Protein AF-A0A1B8J6D1-F1 (afdb_monomer_lite)

Structure (mmCIF, N/CA/C/O backbone):
data_AF-A0A1B8J6D1-F1
#
_entry.id   AF-A0A1B8J6D1-F1
#
loop_
_atom_site.group_PD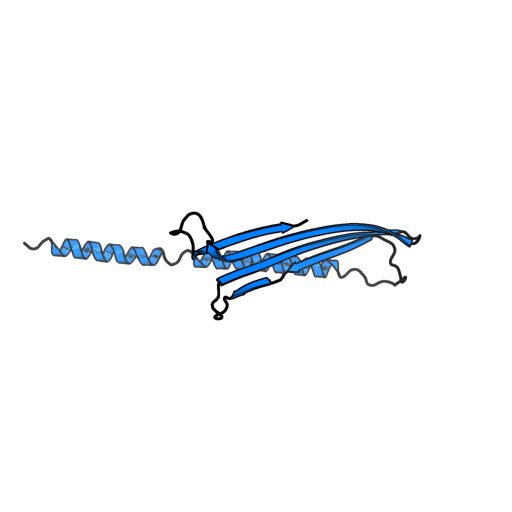B
_atom_site.id
_atom_site.type_symbol
_atom_site.label_atom_id
_atom_site.label_alt_id
_atom_site.label_comp_id
_atom_site.label_asym_id
_atom_site.label_entity_id
_atom_site.label_seq_id
_atom_site.pdbx_PDB_ins_code
_atom_site.Cartn_x
_atom_site.Cartn_y
_atom_site.Cartn_z
_atom_site.occupancy
_atom_site.B_iso_or_equiv
_atom_site.auth_seq_id
_atom_site.auth_comp_id
_atom_site.auth_asym_id
_atom_site.auth_atom_id
_atom_site.pdbx_PDB_model_num
ATOM 1 N N . MET A 1 1 ? 15.819 16.087 70.441 1.00 57.16 1 MET A N 1
ATOM 2 C CA . MET A 1 1 ? 15.010 15.843 69.220 1.00 57.16 1 MET A CA 1
ATOM 3 C C . MET A 1 1 ? 15.380 16.804 68.067 1.00 57.16 1 MET A C 1
ATOM 5 O O . MET A 1 1 ? 14.516 17.524 67.594 1.00 57.16 1 MET A O 1
ATOM 9 N N . LYS A 1 2 ? 16.642 16.854 67.591 1.00 56.12 2 LYS A N 1
ATOM 10 C CA . LYS A 1 2 ? 17.071 17.819 66.538 1.00 56.12 2 LYS A CA 1
ATOM 11 C C . LYS A 1 2 ? 17.714 17.213 65.271 1.00 56.12 2 LYS A C 1
ATOM 13 O O . LYS A 1 2 ? 17.967 17.945 64.328 1.00 56.12 2 LYS A O 1
ATOM 18 N N . ASN A 1 3 ? 17.896 15.891 65.179 1.00 56.00 3 ASN A N 1
ATOM 19 C CA . ASN A 1 3 ? 18.654 15.272 64.070 1.00 56.00 3 ASN A CA 1
ATOM 20 C C . ASN A 1 3 ? 17.825 14.662 62.925 1.00 56.00 3 ASN A C 1
ATOM 22 O O . ASN A 1 3 ? 18.397 14.217 61.934 1.00 56.00 3 ASN A O 1
ATOM 26 N N . LYS A 1 4 ? 16.489 14.634 63.010 1.00 56.50 4 LYS A N 1
ATOM 27 C CA . LYS A 1 4 ? 15.662 13.970 61.981 1.00 56.50 4 LYS A CA 1
ATOM 28 C C . LYS A 1 4 ? 15.407 14.846 60.744 1.00 56.50 4 LYS A C 1
ATOM 30 O O . LYS A 1 4 ? 15.165 14.322 59.665 1.00 56.50 4 LYS A O 1
ATOM 35 N N . TRP A 1 5 ? 15.504 16.170 60.885 1.00 55.47 5 TRP A N 1
ATOM 36 C CA . TRP A 1 5 ? 15.146 17.114 59.821 1.00 55.47 5 TRP A CA 1
ATOM 37 C C . TRP A 1 5 ? 16.254 17.281 58.768 1.00 55.47 5 TRP A C 1
ATOM 39 O O . TRP A 1 5 ? 15.982 17.252 57.571 1.00 55.47 5 TRP A O 1
ATOM 49 N N . ILE A 1 6 ? 17.520 17.328 59.198 1.00 60.75 6 ILE A N 1
ATOM 50 C CA . ILE A 1 6 ? 18.678 17.504 58.301 1.00 60.75 6 ILE A CA 1
ATOM 51 C C . ILE A 1 6 ? 18.844 16.302 57.354 1.00 60.75 6 ILE A C 1
ATOM 53 O O . ILE A 1 6 ? 19.169 16.474 56.180 1.00 60.75 6 ILE A O 1
ATOM 57 N N . LYS A 1 7 ? 18.531 15.086 57.822 1.00 58.38 7 LYS A N 1
ATOM 58 C CA . LYS A 1 7 ? 18.634 13.860 57.015 1.00 58.38 7 LYS A CA 1
ATOM 59 C C . LYS A 1 7 ? 17.611 13.816 55.868 1.00 58.38 7 LYS A C 1
ATOM 61 O O . LYS A 1 7 ? 17.929 13.334 54.786 1.00 58.38 7 LYS A O 1
ATOM 66 N N . ASN A 1 8 ? 16.419 14.382 56.072 1.00 58.88 8 ASN A N 1
ATOM 67 C CA . ASN A 1 8 ? 15.392 14.459 55.027 1.00 58.88 8 ASN A CA 1
ATOM 68 C C . ASN A 1 8 ? 15.684 15.544 53.978 1.00 58.88 8 ASN A C 1
ATOM 70 O O . ASN A 1 8 ? 15.279 15.391 52.827 1.00 58.88 8 ASN A O 1
ATOM 74 N N . MET A 1 9 ? 16.406 16.609 54.341 1.00 55.12 9 MET A N 1
ATOM 75 C CA . MET A 1 9 ? 16.785 17.668 53.396 1.00 55.12 9 MET A CA 1
ATOM 76 C C . MET A 1 9 ? 17.871 17.204 52.413 1.00 55.12 9 MET A C 1
ATOM 78 O O . MET A 1 9 ? 17.787 17.491 51.221 1.00 55.12 9 MET A O 1
ATOM 82 N N . TRP A 1 10 ? 18.841 16.414 52.887 1.00 55.91 10 TRP A N 1
ATOM 83 C CA . TRP A 1 10 ? 19.899 15.856 52.035 1.00 55.91 10 TRP A CA 1
ATOM 84 C C . TRP A 1 10 ? 19.378 14.841 51.007 1.00 55.91 10 TRP A C 1
ATOM 86 O O . TRP A 1 10 ? 19.844 14.830 49.871 1.00 55.91 10 TRP A O 1
ATOM 96 N N . MET A 1 11 ? 18.365 14.043 51.354 1.00 55.91 11 MET A N 1
ATOM 97 C CA . MET A 1 11 ? 17.788 13.053 50.432 1.00 55.91 11 MET A CA 1
ATOM 98 C C . MET A 1 11 ? 16.990 13.698 49.284 1.00 55.91 11 MET A C 1
ATOM 100 O O . MET A 1 11 ? 17.029 13.199 48.161 1.00 55.91 11 MET A O 1
ATOM 104 N N . ARG A 1 12 ? 16.315 14.834 49.524 1.00 56.03 12 ARG A N 1
ATOM 105 C CA . ARG A 1 12 ? 15.541 15.530 48.476 1.00 56.03 12 ARG A CA 1
ATOM 106 C C . ARG A 1 12 ? 16.427 16.205 47.430 1.00 56.03 12 ARG A C 1
ATOM 108 O O . ARG A 1 12 ? 16.118 16.127 46.246 1.00 56.03 12 ARG A O 1
ATOM 115 N N . ASN A 1 13 ? 17.551 16.797 47.834 1.00 54.25 13 ASN A N 1
ATOM 116 C CA . ASN A 1 13 ? 18.457 17.452 46.882 1.00 54.25 13 ASN A CA 1
ATOM 117 C C . ASN A 1 13 ? 19.244 16.458 46.012 1.00 54.25 13 ASN A C 1
ATOM 119 O O . ASN A 1 13 ? 19.651 16.807 44.907 1.00 54.25 13 ASN A O 1
ATOM 123 N N . MET A 1 14 ? 19.411 15.209 46.458 1.00 50.16 14 MET A N 1
ATOM 124 C CA . MET A 1 14 ? 20.107 14.179 45.679 1.00 50.16 14 MET A CA 1
ATOM 125 C C . MET A 1 14 ? 19.233 13.581 44.559 1.00 50.16 14 MET A C 1
ATOM 127 O O . MET A 1 14 ? 19.752 13.183 43.519 1.00 50.16 14 MET A O 1
ATOM 131 N N . GLN A 1 15 ? 17.903 13.567 44.719 1.00 52.44 15 GLN A N 1
ATOM 132 C CA . GLN A 1 15 ? 16.990 13.062 43.682 1.00 52.44 15 GLN A CA 1
ATOM 133 C C . GLN A 1 15 ? 16.779 14.052 42.526 1.00 52.44 15 GLN A C 1
ATOM 135 O O . GLN A 1 15 ? 16.625 13.619 41.385 1.00 52.44 15 GLN A O 1
ATOM 140 N N . ILE A 1 16 ? 16.845 15.362 42.783 1.00 52.62 16 ILE A N 1
ATOM 141 C CA . ILE A 1 16 ? 16.594 16.388 41.755 1.00 52.62 16 ILE A CA 1
ATOM 142 C C . ILE A 1 16 ? 17.705 16.399 40.688 1.00 52.62 16 ILE A C 1
ATOM 144 O O . ILE A 1 16 ? 17.411 16.485 39.502 1.00 52.62 16 ILE A O 1
ATOM 148 N N . GLY A 1 17 ? 18.971 16.178 41.063 1.00 51.09 17 GLY A N 1
ATOM 149 C CA . GLY A 1 17 ? 20.090 16.162 40.107 1.00 51.09 17 GLY A CA 1
ATOM 150 C C . GLY A 1 17 ? 20.150 14.947 39.166 1.00 51.09 17 GLY A C 1
ATOM 151 O O . GLY A 1 17 ? 20.966 14.928 38.242 1.00 51.09 17 GLY A O 1
ATOM 152 N N . THR A 1 18 ? 19.320 13.921 39.387 1.00 51.22 18 THR A N 1
ATOM 153 C CA . THR A 1 18 ? 19.362 12.674 38.596 1.00 51.22 18 THR A CA 1
ATOM 154 C C . THR A 1 18 ? 18.314 12.652 37.478 1.00 51.22 18 THR A C 1
ATOM 156 O O . THR A 1 18 ? 18.510 11.971 36.471 1.00 51.22 18 THR A O 1
ATOM 159 N N . ILE A 1 19 ? 17.232 13.428 37.607 1.00 51.84 19 ILE A N 1
ATOM 160 C CA . ILE A 1 19 ? 16.136 13.460 36.624 1.00 51.84 19 ILE A CA 1
ATOM 161 C C . ILE A 1 19 ? 16.543 14.246 35.364 1.00 51.84 19 ILE A C 1
ATOM 163 O O . ILE A 1 19 ? 16.246 13.809 34.252 1.00 51.84 19 ILE A O 1
ATOM 167 N N . ASP A 1 20 ? 17.344 15.306 35.503 1.00 49.69 20 ASP A N 1
ATOM 168 C CA . ASP A 1 20 ? 17.790 16.119 34.357 1.00 49.69 20 ASP A CA 1
ATOM 169 C C . ASP A 1 20 ? 18.706 15.360 33.380 1.00 49.69 20 ASP A C 1
ATOM 171 O O . ASP A 1 20 ? 18.767 15.681 32.192 1.00 49.69 20 ASP A O 1
ATOM 175 N N . LYS A 1 21 ? 19.383 14.295 33.829 1.00 50.25 21 LYS A N 1
ATOM 176 C CA . LYS A 1 21 ? 20.290 13.509 32.971 1.00 50.25 21 LYS A CA 1
ATOM 177 C C . LYS A 1 21 ? 19.598 12.414 32.155 1.00 50.25 21 LYS A C 1
ATOM 179 O O . LYS A 1 21 ? 20.232 11.843 31.266 1.00 50.25 21 LYS A O 1
ATOM 184 N N . LEU A 1 22 ? 18.322 12.119 32.417 1.00 50.12 22 LEU A N 1
ATOM 185 C CA . LEU A 1 22 ? 17.572 11.078 31.698 1.00 50.12 22 LEU A CA 1
ATOM 186 C C . LEU A 1 22 ? 16.744 11.623 30.522 1.00 50.12 22 LEU A C 1
ATOM 188 O O . LEU A 1 22 ? 16.410 10.860 29.618 1.00 50.12 22 LEU A O 1
ATOM 192 N N . ALA A 1 23 ? 16.486 12.933 30.464 1.00 52.19 23 ALA A N 1
ATOM 193 C CA . ALA A 1 23 ? 15.660 13.542 29.415 1.00 52.19 23 ALA A CA 1
ATOM 194 C C . ALA A 1 23 ? 16.419 13.912 28.118 1.00 52.19 23 ALA A C 1
ATOM 196 O O . ALA A 1 23 ? 15.795 14.137 27.084 1.00 52.19 23 ALA A O 1
ATOM 197 N N . GLN A 1 24 ? 17.758 13.951 28.123 1.00 49.47 24 GLN A N 1
ATOM 198 C CA . GLN A 1 24 ? 18.551 14.463 26.987 1.00 49.47 24 GLN A CA 1
ATOM 199 C C . GLN A 1 24 ? 19.039 13.414 25.968 1.00 49.47 24 GLN A C 1
ATOM 201 O O . GLN A 1 24 ? 19.607 13.784 24.941 1.00 49.47 24 GLN A O 1
ATOM 206 N N . LYS A 1 25 ? 18.838 12.109 26.198 1.00 49.84 25 LYS A N 1
ATOM 207 C CA . LYS A 1 25 ? 19.379 11.050 25.316 1.00 49.84 25 LYS A CA 1
ATOM 208 C C . LYS A 1 25 ? 18.524 10.587 24.114 1.00 49.84 25 LYS A C 1
ATOM 210 O O . LYS A 1 25 ? 19.143 10.102 23.165 1.00 49.84 25 LYS A O 1
ATOM 215 N N . PRO A 1 26 ? 17.180 10.700 24.058 1.00 53.00 26 PRO A N 1
ATOM 216 C CA . PRO A 1 26 ? 16.427 10.105 22.944 1.00 53.00 26 PRO A CA 1
ATOM 217 C C . PRO A 1 26 ? 16.410 10.958 21.659 1.00 53.00 26 PRO A C 1
ATOM 219 O O . PRO A 1 26 ? 16.233 10.416 20.569 1.00 53.00 26 PRO A O 1
ATOM 222 N N . THR A 1 27 ? 16.650 12.271 21.737 1.00 54.59 27 THR A N 1
ATOM 223 C CA . THR A 1 27 ? 16.487 13.190 20.591 1.00 54.59 27 THR A CA 1
ATOM 224 C C . THR A 1 27 ? 17.624 13.122 19.567 1.00 54.59 27 THR A C 1
ATOM 226 O O . THR A 1 27 ? 17.386 13.273 18.368 1.00 54.59 27 THR A O 1
ATOM 229 N N . GLN A 1 28 ? 18.856 12.817 19.988 1.00 56.50 28 GLN A N 1
ATOM 230 C CA . GLN A 1 28 ? 19.996 12.729 19.062 1.00 56.50 28 GLN A CA 1
ATOM 231 C C . GLN A 1 28 ? 19.962 11.486 18.163 1.00 56.50 28 GLN A C 1
ATOM 233 O O . GLN A 1 28 ? 20.483 11.517 17.047 1.00 56.50 28 GLN A O 1
ATOM 238 N N . ASN A 1 29 ? 19.348 10.391 18.619 1.00 60.12 29 ASN A N 1
ATOM 239 C CA . ASN A 1 29 ? 19.253 9.161 17.831 1.00 60.12 29 ASN A CA 1
ATOM 240 C C . ASN A 1 29 ? 18.189 9.268 16.732 1.00 60.12 29 ASN A C 1
ATOM 242 O O . ASN A 1 29 ? 18.386 8.735 15.639 1.00 60.12 29 ASN A O 1
ATOM 246 N N . LEU A 1 30 ? 17.112 10.019 16.977 1.00 64.94 30 LEU A N 1
ATOM 247 C CA . LEU A 1 30 ? 16.069 10.264 15.983 1.00 64.94 30 LEU A CA 1
ATOM 248 C C . LEU A 1 30 ? 16.599 11.112 14.817 1.00 64.94 30 LEU A C 1
ATOM 250 O O . LEU A 1 30 ? 16.472 10.714 13.663 1.00 64.94 30 LEU A O 1
ATOM 254 N N . ALA A 1 31 ? 17.303 12.210 15.112 1.00 67.38 31 ALA A N 1
ATOM 255 C CA . ALA A 1 31 ? 17.898 13.072 14.086 1.00 67.38 31 ALA A CA 1
ATOM 256 C C . ALA A 1 31 ? 18.919 12.326 13.205 1.00 67.38 31 ALA A C 1
ATOM 258 O O . ALA A 1 31 ? 18.910 12.462 11.981 1.00 67.38 31 ALA A O 1
ATOM 259 N N . LYS A 1 32 ? 19.759 11.472 13.809 1.00 69.94 32 LYS A N 1
ATOM 260 C CA . LYS A 1 32 ? 20.713 10.622 13.072 1.00 69.94 32 LYS A CA 1
ATOM 261 C C . LYS A 1 32 ? 20.015 9.580 12.195 1.00 69.94 32 LYS A C 1
ATOM 263 O O . LYS A 1 32 ? 20.528 9.247 11.131 1.00 69.94 32 LYS A O 1
ATOM 268 N N . THR A 1 33 ? 18.865 9.068 12.628 1.00 73.06 33 THR A N 1
ATOM 269 C CA . THR A 1 33 ? 18.078 8.092 11.860 1.00 73.06 33 THR A CA 1
ATOM 270 C C . THR A 1 33 ? 17.390 8.763 10.672 1.00 73.06 33 THR A C 1
ATOM 272 O O . THR A 1 33 ? 17.512 8.276 9.550 1.00 73.06 33 THR A O 1
ATOM 275 N N . CYS A 1 34 ? 16.782 9.936 10.873 1.00 76.81 34 CYS A N 1
ATOM 276 C CA . CYS A 1 34 ? 16.184 10.719 9.790 1.00 76.81 34 CYS A CA 1
ATOM 277 C C . CYS A 1 34 ? 17.220 11.146 8.740 1.00 76.81 34 CYS A C 1
ATOM 279 O O . CYS A 1 34 ? 16.963 11.022 7.545 1.00 76.81 34 CYS A O 1
ATOM 281 N N . ALA A 1 35 ? 18.417 11.571 9.163 1.00 75.88 35 ALA A N 1
ATOM 282 C CA . ALA A 1 35 ? 19.493 11.937 8.240 1.00 75.88 35 ALA A CA 1
ATOM 283 C C . ALA A 1 35 ? 19.950 10.752 7.366 1.00 75.88 35 ALA A C 1
ATOM 285 O O . ALA A 1 35 ? 20.198 10.925 6.175 1.00 75.88 35 ALA A O 1
ATOM 286 N N . LYS A 1 36 ? 20.016 9.538 7.933 1.00 81.75 36 LYS A N 1
ATOM 287 C CA . LYS A 1 36 ? 20.343 8.317 7.177 1.00 81.75 36 LYS A CA 1
ATOM 288 C C . LYS A 1 36 ? 19.267 7.973 6.149 1.00 81.75 36 LYS A C 1
ATOM 290 O O . LYS A 1 36 ? 19.611 7.651 5.018 1.00 81.75 36 LYS A O 1
ATOM 295 N N . ILE A 1 37 ? 17.991 8.068 6.527 1.00 82.88 37 ILE A N 1
ATOM 296 C CA . ILE A 1 37 ? 16.859 7.812 5.622 1.00 82.88 37 ILE A CA 1
ATOM 297 C C . ILE A 1 37 ? 16.857 8.825 4.470 1.00 82.88 37 ILE A C 1
ATOM 299 O O . ILE A 1 37 ? 16.726 8.436 3.312 1.00 82.88 37 ILE A O 1
ATOM 303 N N . PHE A 1 38 ? 17.083 10.108 4.769 1.00 84.25 38 PHE A N 1
ATOM 304 C CA . PHE A 1 38 ? 17.153 11.162 3.757 1.00 84.25 38 PHE A CA 1
ATOM 305 C C . PHE A 1 38 ? 18.307 10.948 2.767 1.00 84.25 38 PHE A C 1
ATOM 307 O O . PHE A 1 38 ? 18.109 11.068 1.559 1.00 84.25 38 PHE A O 1
ATOM 314 N N . LEU A 1 39 ? 19.494 10.568 3.256 1.00 82.12 39 LEU A N 1
ATOM 315 C CA . LEU A 1 39 ? 20.644 10.273 2.396 1.00 82.12 39 LEU A CA 1
ATOM 316 C C . LEU A 1 39 ? 20.363 9.086 1.458 1.00 82.12 39 LEU A C 1
ATOM 318 O O . LEU A 1 39 ? 20.764 9.114 0.299 1.00 82.12 39 LEU A O 1
ATOM 322 N N . LEU A 1 40 ? 19.646 8.070 1.946 1.00 83.19 40 LEU A N 1
ATOM 323 C CA . LEU A 1 40 ? 19.299 6.864 1.188 1.00 83.19 40 LEU A CA 1
ATOM 324 C C . LEU A 1 40 ? 18.244 7.146 0.101 1.00 83.19 40 LEU A C 1
ATOM 326 O O . LEU A 1 40 ? 18.339 6.633 -1.010 1.00 83.19 40 LEU A O 1
ATOM 330 N N . LEU A 1 41 ? 17.278 8.023 0.388 1.00 81.62 41 LEU A N 1
ATOM 331 C CA . LEU A 1 41 ? 16.322 8.527 -0.606 1.00 81.62 41 LEU A CA 1
ATOM 332 C C . LEU A 1 41 ? 17.009 9.385 -1.679 1.00 81.62 41 LEU A C 1
ATOM 334 O O . LEU A 1 41 ? 16.736 9.221 -2.867 1.00 81.62 41 LEU A O 1
ATOM 338 N N . ALA A 1 42 ? 17.934 10.262 -1.283 1.00 77.94 42 ALA A N 1
ATOM 339 C CA . ALA A 1 42 ? 18.661 11.119 -2.217 1.00 77.94 42 ALA A CA 1
ATOM 340 C C . ALA A 1 42 ? 19.549 10.314 -3.183 1.00 77.94 42 ALA A C 1
ATOM 342 O O . ALA A 1 42 ? 19.578 10.610 -4.380 1.00 77.94 42 ALA A O 1
ATOM 343 N N . THR A 1 43 ? 20.233 9.271 -2.699 1.00 76.88 43 THR A N 1
ATOM 344 C CA . THR A 1 43 ? 21.031 8.384 -3.562 1.00 76.88 43 THR A CA 1
ATOM 345 C C . THR A 1 43 ? 20.158 7.560 -4.503 1.00 76.88 43 THR A C 1
ATOM 347 O O . THR A 1 43 ? 20.534 7.378 -5.660 1.00 76.88 43 THR A O 1
ATOM 350 N N . PHE A 1 44 ? 18.974 7.124 -4.062 1.00 79.56 44 PHE A N 1
ATOM 351 C CA . PHE A 1 44 ? 18.023 6.425 -4.928 1.00 79.56 44 PHE A CA 1
ATOM 352 C C . PHE A 1 44 ? 17.514 7.324 -6.067 1.00 79.56 44 PHE A C 1
ATOM 354 O O . PHE A 1 44 ? 17.521 6.912 -7.228 1.00 79.56 44 PHE A O 1
ATOM 361 N N . CYS A 1 45 ? 17.166 8.581 -5.769 1.00 75.19 45 CYS A N 1
ATOM 362 C CA . CYS A 1 45 ? 16.760 9.556 -6.786 1.00 75.19 45 CYS A CA 1
ATOM 363 C C . CYS A 1 45 ? 17.890 9.872 -7.780 1.00 75.19 45 CYS A C 1
ATOM 365 O O . CYS A 1 45 ? 17.649 9.913 -8.987 1.00 75.19 45 CYS A O 1
ATOM 367 N N . ALA A 1 46 ? 19.126 10.050 -7.298 1.00 73.25 46 ALA A N 1
ATOM 368 C CA . ALA A 1 46 ? 20.285 10.320 -8.153 1.00 73.25 46 ALA A CA 1
ATOM 369 C C . ALA A 1 46 ? 20.651 9.127 -9.058 1.00 73.25 46 ALA A C 1
ATOM 371 O O . ALA A 1 46 ? 21.062 9.311 -10.203 1.00 73.25 46 ALA A O 1
ATOM 372 N N . LEU A 1 47 ? 20.470 7.894 -8.575 1.00 71.19 47 LEU A N 1
ATOM 373 C CA . LEU A 1 47 ? 20.675 6.696 -9.389 1.00 71.19 47 LEU A CA 1
ATOM 374 C C . LEU A 1 47 ? 19.596 6.556 -10.47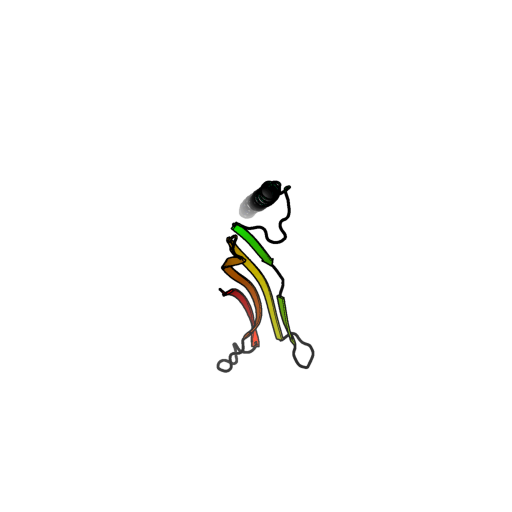4 1.00 71.19 47 LEU A C 1
ATOM 376 O O . LEU A 1 47 ? 19.891 6.116 -11.586 1.00 71.19 47 LEU A O 1
ATOM 380 N N . HIS A 1 48 ? 18.358 6.962 -10.178 1.00 68.50 48 HIS A N 1
ATOM 381 C CA . HIS A 1 48 ? 17.256 6.910 -11.137 1.00 68.50 48 HIS A CA 1
ATOM 382 C C . HIS A 1 48 ? 17.458 7.892 -12.302 1.00 68.50 48 HIS A C 1
ATOM 384 O O . HIS A 1 48 ? 17.265 7.525 -13.461 1.00 68.50 48 HIS A O 1
ATOM 390 N N . THR A 1 49 ? 17.925 9.113 -12.020 1.00 66.62 49 THR A N 1
ATOM 391 C CA . THR A 1 49 ? 18.221 10.104 -13.068 1.00 66.62 49 THR A CA 1
ATOM 392 C C . THR A 1 49 ? 19.426 9.705 -13.919 1.00 66.62 49 THR A C 1
ATOM 394 O O . THR A 1 49 ? 19.381 9.858 -15.140 1.00 66.62 49 THR A O 1
ATOM 397 N N . ALA A 1 50 ? 20.463 9.113 -13.315 1.00 61.69 50 ALA A N 1
ATOM 398 C CA . ALA A 1 50 ? 21.617 8.593 -14.049 1.00 61.69 50 ALA A CA 1
ATOM 399 C C . ALA A 1 50 ? 21.241 7.456 -15.020 1.00 61.69 50 ALA A C 1
ATOM 401 O O . ALA A 1 50 ? 21.788 7.384 -16.119 1.00 61.69 50 ALA A O 1
ATOM 402 N N . LEU A 1 51 ? 20.268 6.606 -14.666 1.00 57.25 51 LEU A N 1
ATOM 403 C CA . LEU A 1 51 ? 19.785 5.533 -15.547 1.00 57.25 51 LEU A CA 1
ATOM 404 C C . LEU A 1 51 ? 18.912 6.024 -16.714 1.00 57.25 51 LEU A C 1
ATOM 406 O O . LEU A 1 51 ? 18.727 5.286 -17.681 1.00 57.25 51 LEU A O 1
ATOM 410 N N . HIS A 1 52 ? 18.344 7.229 -16.637 1.00 57.91 52 HIS A N 1
ATOM 411 C CA . HIS A 1 52 ? 17.479 7.787 -17.687 1.00 57.91 52 HIS A CA 1
ATOM 412 C C . HIS A 1 52 ? 18.214 8.691 -18.683 1.00 57.91 52 HIS A C 1
ATOM 414 O O . HIS A 1 52 ? 17.672 8.991 -19.746 1.00 57.91 52 HIS A O 1
ATOM 420 N N . ALA A 1 53 ? 19.469 9.052 -18.411 1.00 54.81 53 ALA A N 1
ATOM 421 C CA . ALA A 1 53 ? 20.271 9.924 -19.270 1.00 54.81 53 ALA A CA 1
ATOM 422 C C . ALA A 1 53 ? 20.798 9.258 -20.566 1.00 54.81 53 ALA A C 1
ATOM 424 O O . ALA A 1 53 ? 21.576 9.871 -21.290 1.00 54.81 53 ALA A O 1
ATOM 425 N N . GLN A 1 54 ? 20.389 8.024 -20.888 1.00 53.41 54 GLN A N 1
ATOM 426 C CA . GLN A 1 54 ? 20.996 7.224 -21.962 1.00 53.41 54 GLN A CA 1
ATOM 427 C C . GLN A 1 54 ? 20.008 6.768 -23.054 1.00 53.41 54 GLN A C 1
ATOM 429 O O . GLN A 1 54 ? 20.083 5.637 -23.528 1.00 53.41 54 GLN A O 1
ATOM 434 N N . SER A 1 55 ? 19.066 7.623 -23.482 1.00 50.19 55 SER A N 1
ATOM 435 C CA . SER A 1 55 ? 18.225 7.303 -24.654 1.00 50.19 55 SER A CA 1
ATOM 436 C C . SER A 1 55 ? 17.851 8.494 -25.545 1.00 50.19 55 SER A C 1
ATOM 438 O O . SER A 1 55 ? 16.688 8.740 -25.848 1.00 50.19 55 SER A O 1
ATOM 440 N N . THR A 1 56 ? 18.848 9.211 -26.051 1.00 54.81 56 THR A N 1
ATOM 441 C CA . THR A 1 56 ? 18.682 10.029 -27.262 1.00 54.81 56 THR A CA 1
ATOM 442 C C . THR A 1 56 ? 19.260 9.286 -28.457 1.00 54.81 56 THR A C 1
ATOM 444 O O . THR A 1 56 ? 20.414 9.512 -28.796 1.00 54.81 56 THR A O 1
ATOM 447 N N . GLN A 1 57 ? 18.477 8.398 -29.082 1.00 48.62 57 GLN A N 1
ATOM 448 C CA . GLN A 1 57 ? 18.600 8.131 -30.522 1.00 48.62 57 GLN A CA 1
ATOM 449 C C . GLN A 1 57 ? 17.443 7.277 -31.069 1.00 48.62 57 GLN A C 1
ATOM 451 O O . GLN A 1 57 ? 17.195 6.174 -30.595 1.00 48.62 57 GLN A O 1
ATOM 456 N N . GLU A 1 58 ? 16.771 7.873 -32.059 1.00 45.47 58 GLU A N 1
ATOM 457 C CA . GLU A 1 58 ? 15.953 7.335 -33.159 1.00 45.47 58 GLU A CA 1
ATOM 458 C C . GLU A 1 58 ? 14.795 6.357 -32.877 1.00 45.47 58 GLU A C 1
ATOM 460 O O . GLU A 1 58 ? 14.903 5.334 -32.208 1.00 45.47 58 GLU A O 1
ATOM 465 N N . SER A 1 59 ? 13.638 6.704 -33.448 1.00 45.56 59 SER A N 1
ATOM 466 C CA . SER A 1 59 ? 12.360 6.008 -33.307 1.00 45.56 59 SER A CA 1
ATOM 467 C C . SER A 1 59 ? 12.040 5.198 -34.568 1.00 45.56 59 SER A C 1
ATOM 469 O O . SER A 1 59 ? 11.546 5.764 -35.543 1.00 45.56 59 SER A O 1
ATOM 471 N N . PRO A 1 60 ? 12.235 3.870 -34.573 1.00 53.78 60 PRO A N 1
ATOM 472 C CA . PRO A 1 60 ? 11.249 2.981 -35.154 1.00 53.78 60 PRO A CA 1
ATOM 473 C C . PRO A 1 60 ? 10.079 2.895 -34.163 1.00 53.78 60 PRO A C 1
ATOM 475 O O . PRO A 1 60 ? 10.278 2.653 -32.974 1.00 53.78 60 PRO A O 1
ATOM 478 N N . ILE A 1 61 ? 8.854 3.096 -34.656 1.00 59.38 61 ILE A N 1
ATOM 479 C CA . ILE A 1 61 ? 7.590 3.137 -33.885 1.00 59.38 61 ILE A CA 1
ATOM 480 C C . ILE A 1 61 ? 7.405 1.927 -32.943 1.00 59.38 61 ILE A C 1
ATOM 482 O O . ILE A 1 61 ? 6.653 2.002 -31.975 1.00 59.38 61 ILE A O 1
ATOM 486 N N . ILE A 1 62 ? 8.140 0.836 -33.164 1.00 59.31 62 ILE A N 1
ATOM 487 C CA . ILE A 1 62 ? 8.297 -0.260 -32.213 1.00 59.31 62 ILE A CA 1
ATOM 488 C C . ILE A 1 62 ? 9.796 -0.435 -31.948 1.00 59.31 62 ILE A C 1
ATOM 490 O O . ILE A 1 62 ? 10.537 -0.931 -32.798 1.00 59.31 62 ILE A O 1
ATOM 494 N N . LYS A 1 63 ? 10.255 -0.009 -30.766 1.00 64.38 63 LYS A N 1
ATOM 495 C CA . LYS A 1 63 ? 11.619 -0.287 -30.305 1.00 64.38 63 LYS A CA 1
ATOM 496 C C . LYS A 1 63 ? 11.755 -1.799 -30.106 1.00 64.38 63 LYS A C 1
ATOM 498 O O . LYS A 1 63 ? 11.187 -2.356 -29.172 1.00 64.38 63 LYS A O 1
ATOM 503 N N . ASN A 1 64 ? 12.487 -2.458 -31.002 1.00 72.38 64 ASN A N 1
ATOM 504 C CA . ASN A 1 64 ? 12.896 -3.847 -30.812 1.00 72.38 64 ASN A CA 1
ATOM 505 C C . ASN A 1 64 ? 13.877 -3.929 -29.639 1.00 72.38 64 ASN A C 1
ATOM 507 O O . ASN A 1 64 ? 14.743 -3.064 -29.493 1.00 72.38 64 ASN A O 1
ATOM 511 N N . GLY A 1 65 ? 13.777 -4.994 -28.847 1.00 78.69 65 GLY A N 1
ATOM 512 C CA . GLY A 1 65 ? 14.702 -5.262 -27.752 1.00 78.69 65 GLY A CA 1
ATOM 513 C C . GLY A 1 65 ? 14.043 -5.364 -26.383 1.00 78.69 65 GLY A C 1
ATOM 514 O O . GLY A 1 65 ? 12.828 -5.513 -26.247 1.00 78.69 65 GLY A O 1
ATOM 515 N N . PHE A 1 66 ? 14.898 -5.346 -25.364 1.00 84.88 66 PHE A N 1
ATOM 516 C CA . PHE A 1 66 ? 14.506 -5.499 -23.972 1.00 84.88 66 PHE A CA 1
ATOM 517 C C . PHE A 1 66 ? 13.955 -4.189 -23.421 1.00 84.88 66 PHE A C 1
ATOM 519 O O . PHE A 1 66 ? 14.583 -3.137 -23.561 1.00 84.88 66 PHE A O 1
ATOM 526 N N . TYR A 1 67 ? 12.822 -4.265 -22.739 1.00 84.38 67 TYR A N 1
ATOM 527 C CA . TYR A 1 67 ? 12.272 -3.151 -21.996 1.00 84.38 67 TYR A CA 1
ATOM 528 C C . TYR A 1 67 ? 11.944 -3.587 -20.569 1.00 84.38 67 TYR A C 1
ATOM 530 O O . TYR A 1 67 ? 11.622 -4.742 -20.289 1.00 84.38 67 TYR A O 1
ATOM 538 N N . LYS A 1 68 ? 12.076 -2.634 -19.651 1.00 88.44 68 LYS A N 1
ATOM 539 C CA . LYS A 1 68 ? 11.765 -2.809 -18.238 1.00 88.44 68 LYS A CA 1
ATOM 540 C C . LYS A 1 68 ? 10.936 -1.627 -17.766 1.00 88.44 68 LYS A C 1
ATOM 542 O O . LYS A 1 68 ? 11.273 -0.483 -18.069 1.00 88.44 68 LYS A O 1
ATOM 547 N N . ALA A 1 69 ? 9.893 -1.907 -17.006 1.00 84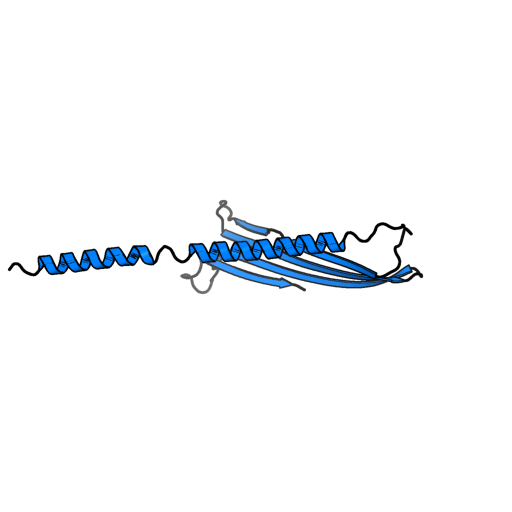.94 69 ALA A N 1
ATOM 548 C CA . ALA A 1 69 ? 9.119 -0.923 -16.275 1.00 84.94 69 ALA A CA 1
ATOM 549 C C . ALA A 1 69 ? 9.070 -1.365 -14.815 1.00 84.94 69 ALA A C 1
ATOM 551 O O . ALA A 1 69 ? 8.801 -2.524 -14.523 1.00 84.94 69 ALA A O 1
ATOM 552 N N . ILE A 1 70 ? 9.372 -0.454 -13.900 1.00 90.62 70 ILE A N 1
ATOM 553 C CA . ILE A 1 70 ? 9.194 -0.664 -12.466 1.00 90.62 70 ILE A CA 1
ATOM 554 C C . ILE A 1 70 ? 8.390 0.526 -11.986 1.00 90.62 70 ILE A C 1
ATOM 556 O O . ILE A 1 70 ? 8.740 1.666 -12.296 1.00 90.62 70 ILE A O 1
ATOM 560 N N . GLY A 1 71 ? 7.330 0.261 -11.244 1.00 86.81 71 GLY A N 1
ATOM 561 C CA . GLY A 1 71 ? 6.553 1.291 -10.597 1.00 86.81 71 GLY A CA 1
ATOM 562 C C . GLY A 1 71 ? 6.276 0.944 -9.151 1.00 86.81 71 GLY A C 1
ATOM 563 O O . GLY A 1 71 ? 6.296 -0.211 -8.729 1.00 86.81 71 GLY A O 1
ATOM 564 N N . VAL A 1 72 ? 6.050 2.000 -8.387 1.00 90.88 72 VAL A N 1
ATOM 565 C CA . VAL A 1 72 ? 5.658 1.930 -6.988 1.00 90.88 72 VAL A CA 1
ATOM 566 C C . VAL A 1 72 ? 4.321 2.639 -6.886 1.00 90.88 72 VAL A C 1
ATOM 568 O O . VAL A 1 72 ? 4.161 3.745 -7.406 1.00 90.88 72 VAL A O 1
ATOM 571 N N . THR A 1 73 ? 3.357 1.994 -6.247 1.00 87.56 73 THR A N 1
ATOM 572 C CA . THR A 1 73 ? 2.058 2.572 -5.924 1.00 87.56 73 THR A CA 1
ATOM 573 C C . THR A 1 73 ? 2.008 2.790 -4.420 1.00 87.56 73 THR A C 1
ATOM 575 O O . THR A 1 73 ? 2.483 1.979 -3.629 1.00 87.56 73 THR A O 1
ATOM 578 N N . THR A 1 74 ? 1.476 3.927 -4.007 1.00 93.00 74 THR A N 1
ATOM 579 C CA . THR A 1 74 ? 1.210 4.217 -2.601 1.00 93.00 74 THR A CA 1
ATOM 580 C C . THR A 1 74 ? -0.077 5.010 -2.521 1.00 93.00 74 THR A C 1
ATOM 582 O O . THR A 1 74 ? -0.420 5.734 -3.461 1.00 93.00 74 THR A O 1
ATOM 585 N N . GLY A 1 75 ? -0.809 4.860 -1.429 1.00 90.75 75 GLY A N 1
ATOM 586 C CA . GLY A 1 75 ? -2.066 5.560 -1.246 1.00 90.75 75 GLY A CA 1
ATOM 587 C C . GLY A 1 75 ? -2.507 5.582 0.203 1.00 90.75 75 GLY A C 1
ATOM 588 O O . GLY A 1 75 ? -1.833 5.068 1.092 1.00 90.75 75 GLY A O 1
ATOM 589 N N . TYR A 1 76 ? -3.673 6.177 0.407 1.00 93.06 76 TYR A N 1
ATOM 590 C CA . TYR A 1 76 ? -4.385 6.167 1.670 1.00 93.06 76 TYR A CA 1
ATOM 591 C C . TYR A 1 76 ? -5.835 5.786 1.393 1.00 93.06 76 TYR A C 1
ATOM 593 O O . TYR A 1 76 ? -6.464 6.317 0.475 1.00 93.06 76 TYR A O 1
ATOM 601 N N . TYR A 1 77 ? -6.338 4.836 2.167 1.00 91.75 77 TYR A N 1
ATOM 602 C CA . TYR A 1 77 ? -7.689 4.320 2.070 1.00 91.75 77 TYR A CA 1
ATOM 603 C C . TYR A 1 77 ? -8.344 4.421 3.442 1.00 91.75 77 TYR A C 1
ATOM 605 O O . TYR A 1 77 ? -7.834 3.871 4.416 1.00 91.75 77 TYR A O 1
ATOM 613 N N . TYR A 1 78 ? -9.466 5.131 3.497 1.00 93.12 78 TYR A N 1
ATOM 614 C CA . TYR A 1 78 ? -10.295 5.267 4.685 1.00 93.12 78 TYR A CA 1
ATOM 615 C C . TYR A 1 78 ? -11.650 4.623 4.415 1.00 93.12 78 TYR A C 1
ATOM 617 O O . TYR A 1 78 ? -12.319 4.959 3.434 1.00 93.12 78 TYR A O 1
ATOM 625 N N . TYR A 1 79 ? -12.059 3.720 5.296 1.00 93.38 79 TYR A N 1
ATOM 626 C CA . TYR A 1 79 ? -13.398 3.146 5.302 1.00 93.38 79 TYR A CA 1
ATOM 627 C C . TYR A 1 79 ? -14.011 3.338 6.682 1.00 93.38 79 TYR A C 1
ATOM 629 O O . TYR A 1 79 ? -13.531 2.747 7.641 1.00 93.38 79 TYR A O 1
ATOM 637 N N . GLY A 1 80 ? -15.051 4.161 6.781 1.00 93.38 80 GLY A N 1
ATOM 638 C CA . GLY A 1 80 ? -15.791 4.412 8.015 1.00 93.38 80 GLY A CA 1
ATOM 639 C C . GLY A 1 80 ? -17.229 3.918 7.909 1.00 93.38 80 GLY A C 1
ATOM 640 O O . GLY A 1 80 ? -17.860 4.060 6.862 1.00 93.38 80 GLY A O 1
ATOM 641 N N . GLU A 1 81 ? -17.753 3.372 8.999 1.00 90.69 81 GLU A N 1
ATOM 642 C CA . GLU A 1 81 ? -19.157 3.014 9.161 1.00 90.69 81 GLU A CA 1
ATOM 643 C C . GLU A 1 81 ? -19.780 3.872 10.262 1.00 90.69 81 GLU A C 1
ATOM 645 O O . GLU A 1 81 ? -19.198 4.068 11.333 1.00 90.69 81 GLU A O 1
ATOM 650 N N . VAL A 1 82 ? -20.980 4.381 9.990 1.00 91.19 82 VAL A N 1
ATOM 651 C CA . VAL A 1 82 ? -21.758 5.203 10.919 1.00 91.19 82 VAL A CA 1
ATOM 652 C C . VAL A 1 82 ? -23.112 4.558 11.188 1.00 91.19 82 VAL A C 1
ATOM 654 O O . VAL A 1 82 ? -23.697 3.913 10.316 1.00 91.19 82 VAL A O 1
ATOM 657 N N . ASP A 1 83 ? -23.629 4.745 12.397 1.00 88.19 83 ASP A N 1
ATOM 658 C CA . ASP A 1 83 ? -24.956 4.279 12.776 1.00 88.19 83 ASP A CA 1
ATOM 659 C C . ASP A 1 83 ? -26.063 5.156 12.152 1.00 88.19 83 ASP A C 1
ATOM 661 O O . ASP A 1 83 ? -25.829 6.184 11.512 1.00 88.19 83 ASP A O 1
ATOM 665 N N . ARG A 1 84 ? -27.327 4.783 12.387 1.00 88.81 84 ARG A N 1
ATOM 666 C CA . ARG A 1 84 ? -28.498 5.546 11.906 1.00 88.81 84 ARG A CA 1
ATOM 667 C C . ARG A 1 84 ? -28.621 6.955 12.504 1.00 88.81 84 ARG A C 1
ATOM 669 O O . ARG A 1 84 ? -29.446 7.735 12.036 1.00 88.81 84 ARG A O 1
ATOM 676 N N . ARG A 1 85 ? -27.877 7.257 13.567 1.00 90.00 85 ARG A N 1
ATOM 677 C CA . ARG A 1 85 ? -27.843 8.551 14.262 1.00 90.00 85 ARG A CA 1
ATOM 678 C C . ARG A 1 85 ? -26.628 9.391 13.847 1.00 90.00 85 ARG A C 1
ATOM 680 O O . ARG A 1 85 ? -26.513 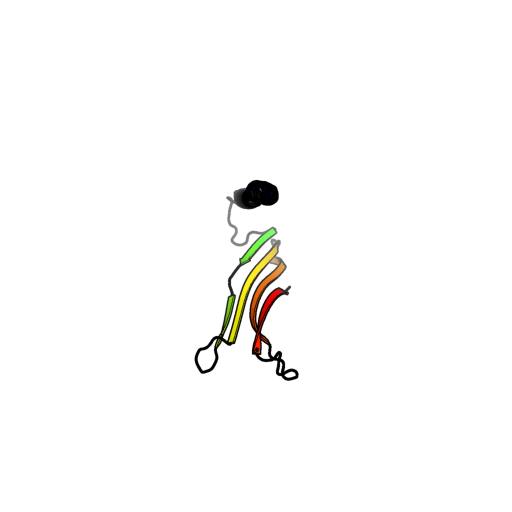10.520 14.313 1.00 90.00 85 ARG A O 1
ATOM 687 N N . GLY A 1 86 ? -25.770 8.869 12.969 1.00 87.38 86 GLY A N 1
ATOM 688 C CA . GLY A 1 86 ? -24.545 9.520 12.514 1.00 87.38 86 GLY A CA 1
ATOM 689 C C . GLY A 1 86 ? -23.354 9.361 13.463 1.00 87.38 86 GLY A C 1
ATOM 690 O O . GLY A 1 86 ? -22.351 10.041 13.265 1.00 87.38 86 GLY A O 1
ATOM 691 N N . ASN A 1 87 ? -23.439 8.499 14.481 1.00 84.44 87 ASN A N 1
ATOM 692 C CA . ASN A 1 87 ? -22.293 8.182 15.330 1.00 84.44 87 ASN A CA 1
ATOM 693 C C . ASN A 1 87 ? -21.383 7.181 14.621 1.00 84.44 87 ASN A C 1
ATOM 695 O O . ASN A 1 87 ? -21.856 6.227 14.006 1.00 84.44 87 ASN A O 1
ATOM 699 N N . GLU A 1 88 ? -20.078 7.376 14.746 1.00 84.75 88 GLU A N 1
ATOM 700 C CA . GLU A 1 88 ? -19.081 6.452 14.218 1.00 84.75 88 GLU A CA 1
ATOM 701 C C . GLU A 1 88 ? -19.136 5.101 14.948 1.00 84.75 88 GLU A C 1
ATOM 703 O O . GLU A 1 88 ? -19.094 5.045 16.178 1.00 84.75 88 GLU A O 1
ATOM 708 N N . VAL A 1 89 ? -19.241 4.016 14.179 1.00 89.00 89 VAL A N 1
ATOM 709 C CA . VAL A 1 89 ? -19.286 2.628 14.674 1.00 89.00 89 VAL A CA 1
ATOM 710 C C . VAL A 1 89 ? -17.913 1.981 14.546 1.00 89.00 89 VAL A C 1
ATOM 712 O O . VAL A 1 89 ? -17.423 1.336 15.475 1.00 89.00 89 VAL A O 1
ATOM 715 N N . MET A 1 90 ? -17.288 2.161 13.385 1.00 93.56 90 MET A N 1
ATOM 716 C CA . MET A 1 90 ? -15.942 1.686 13.105 1.00 93.56 90 MET A CA 1
ATOM 717 C C . MET A 1 90 ? -15.300 2.506 11.991 1.00 93.56 90 MET A C 1
ATOM 719 O O . MET A 1 90 ? -15.991 3.038 11.127 1.00 93.56 90 MET A O 1
ATOM 723 N N . HIS A 1 91 ? -13.975 2.533 11.964 1.00 93.56 91 HIS A N 1
ATOM 724 C CA . HIS A 1 91 ? -13.211 2.934 10.798 1.00 93.56 91 HIS A CA 1
ATOM 725 C C . HIS A 1 91 ? -11.988 2.052 10.590 1.00 93.56 91 HIS A C 1
ATOM 727 O O . HIS A 1 91 ? -11.471 1.392 11.495 1.00 93.56 91 HIS A O 1
ATOM 733 N N . LEU A 1 92 ? -11.515 2.078 9.357 1.00 94.12 92 LEU A N 1
ATOM 734 C CA . LEU A 1 92 ? -10.346 1.383 8.885 1.00 94.12 92 LEU A CA 1
ATOM 735 C C . LEU A 1 92 ? -9.487 2.356 8.083 1.00 94.12 92 LEU A C 1
ATOM 737 O O . LEU A 1 92 ? -9.857 2.767 6.984 1.00 94.12 92 LEU A O 1
ATOM 741 N N . ASP A 1 93 ? -8.326 2.680 8.639 1.00 94.81 93 ASP A N 1
ATOM 742 C CA . ASP A 1 93 ? -7.270 3.439 7.977 1.00 94.81 93 ASP A CA 1
ATOM 743 C C . ASP A 1 93 ? -6.260 2.474 7.372 1.00 94.81 93 ASP A C 1
ATOM 745 O O . ASP A 1 93 ? -5.671 1.678 8.102 1.00 94.81 93 ASP A O 1
ATOM 749 N N . MET A 1 94 ? -6.006 2.544 6.067 1.00 93.75 94 MET A N 1
ATOM 750 C CA . MET A 1 94 ? -5.018 1.702 5.392 1.00 93.75 94 MET A CA 1
ATOM 751 C C . MET A 1 94 ? -4.087 2.524 4.509 1.00 93.75 94 MET A C 1
ATOM 753 O O . MET A 1 94 ? -4.509 3.402 3.764 1.00 93.75 94 MET A O 1
ATOM 757 N N . ASN A 1 95 ? -2.809 2.171 4.551 1.00 93.62 95 ASN A N 1
ATOM 758 C CA . ASN A 1 95 ? -1.762 2.681 3.682 1.00 93.62 95 ASN A CA 1
ATOM 759 C C . ASN A 1 95 ? -1.294 1.528 2.787 1.00 93.62 95 ASN A C 1
ATOM 761 O O . ASN A 1 95 ? -0.449 0.727 3.212 1.00 93.62 95 ASN A O 1
ATOM 765 N N . PRO A 1 96 ? -1.889 1.365 1.593 1.00 92.31 96 PRO A N 1
ATOM 766 C CA . PRO A 1 96 ? -1.379 0.436 0.601 1.00 92.31 96 PRO A CA 1
ATOM 767 C C . PRO A 1 96 ? -0.022 0.901 0.061 1.00 92.31 96 PRO A C 1
ATOM 769 O O . PRO A 1 96 ? 0.193 2.083 -0.204 1.00 92.31 96 PRO A O 1
ATOM 772 N N . LEU A 1 97 ? 0.870 -0.061 -0.137 1.00 92.44 97 LEU A N 1
ATOM 773 C CA . LEU A 1 97 ? 2.141 0.054 -0.831 1.00 92.44 97 LEU A CA 1
ATOM 774 C C . LEU A 1 97 ? 2.250 -1.117 -1.810 1.00 92.44 97 LEU A C 1
ATOM 776 O O . LEU A 1 97 ? 2.354 -2.273 -1.390 1.00 92.44 97 LEU A O 1
ATOM 780 N N . GLY A 1 98 ? 2.248 -0.803 -3.099 1.00 90.44 98 GLY A N 1
ATOM 781 C CA . GLY A 1 98 ? 2.436 -1.758 -4.179 1.00 90.44 98 GLY A CA 1
ATOM 782 C C . GLY A 1 98 ? 3.751 -1.536 -4.912 1.00 90.44 98 GLY A C 1
ATOM 783 O O . GLY A 1 98 ? 4.214 -0.407 -5.080 1.00 90.44 98 GLY A O 1
ATOM 784 N N . ILE A 1 99 ? 4.363 -2.621 -5.362 1.00 89.88 99 ILE A N 1
ATOM 785 C CA . ILE A 1 99 ? 5.507 -2.610 -6.267 1.00 89.88 99 ILE A CA 1
ATOM 786 C C . ILE A 1 99 ? 5.120 -3.475 -7.453 1.00 89.88 99 ILE A C 1
ATOM 788 O O . ILE A 1 99 ? 4.901 -4.673 -7.295 1.00 89.88 99 ILE A O 1
ATOM 792 N N . TYR A 1 100 ? 5.092 -2.874 -8.638 1.00 91.94 100 TYR A N 1
ATOM 793 C CA . TYR A 1 100 ? 4.871 -3.602 -9.877 1.00 91.94 100 TYR A CA 1
ATOM 794 C C . TYR A 1 100 ? 6.094 -3.502 -10.780 1.00 91.94 100 TYR A C 1
ATOM 796 O O . TYR A 1 100 ? 6.762 -2.471 -10.880 1.00 91.94 100 TYR A O 1
ATOM 804 N N . GLY A 1 101 ? 6.399 -4.600 -11.451 1.00 88.88 101 GLY A N 1
ATOM 805 C CA . GLY A 1 101 ? 7.498 -4.730 -12.385 1.00 88.88 101 GLY A CA 1
ATOM 806 C C . GLY A 1 101 ? 7.019 -5.425 -13.645 1.00 88.88 101 GLY A C 1
ATOM 807 O O . GLY A 1 101 ? 6.323 -6.432 -13.593 1.00 88.88 101 GLY A O 1
ATOM 808 N N . ASN A 1 102 ? 7.415 -4.904 -14.795 1.00 90.62 102 ASN A N 1
ATOM 809 C CA . ASN A 1 102 ? 7.263 -5.577 -16.068 1.00 90.62 102 ASN A CA 1
ATOM 810 C C . ASN A 1 102 ? 8.627 -5.664 -16.750 1.00 90.62 102 ASN A C 1
ATOM 812 O O . ASN A 1 102 ? 9.318 -4.656 -16.903 1.00 90.62 102 ASN A O 1
ATOM 816 N N . LEU A 1 103 ? 9.012 -6.870 -17.143 1.00 89.25 103 LEU A N 1
ATOM 817 C CA . LEU A 1 103 ? 10.151 -7.117 -18.013 1.00 89.25 103 LEU A CA 1
ATOM 818 C C . LEU A 1 103 ? 9.611 -7.706 -19.301 1.00 89.25 103 LEU A C 1
ATOM 820 O O . LEU A 1 103 ? 8.872 -8.685 -19.261 1.00 89.25 103 LEU A O 1
ATOM 824 N N . GLY A 1 104 ? 10.005 -7.160 -20.439 1.00 88.25 104 GLY A N 1
ATOM 825 C CA . GLY A 1 104 ? 9.613 -7.746 -21.703 1.00 88.25 104 GLY A CA 1
ATOM 826 C C . GLY A 1 104 ? 10.664 -7.598 -22.780 1.00 88.25 104 GLY A C 1
ATOM 827 O O . GLY A 1 104 ? 11.622 -6.832 -22.671 1.00 88.25 104 GLY A O 1
ATOM 828 N N . TYR A 1 105 ? 10.494 -8.385 -23.829 1.00 87.31 105 TYR A N 1
ATOM 829 C CA . TYR A 1 105 ? 11.365 -8.373 -24.990 1.00 87.31 105 TYR A CA 1
ATOM 830 C C . TYR A 1 105 ? 10.523 -8.387 -26.258 1.00 87.31 105 TYR A C 1
ATOM 832 O O . TYR A 1 105 ? 9.649 -9.242 -26.426 1.00 87.31 105 TYR A O 1
ATOM 840 N N . VAL A 1 106 ? 10.802 -7.444 -27.155 1.00 87.19 106 VAL A N 1
ATOM 841 C CA . VAL A 1 106 ? 10.160 -7.356 -28.468 1.00 87.19 106 VAL A CA 1
ATOM 842 C C . VAL A 1 106 ? 11.126 -7.877 -29.527 1.00 87.19 106 VAL A C 1
ATOM 844 O O . VAL A 1 106 ? 12.186 -7.292 -29.762 1.00 87.19 106 VAL A O 1
ATOM 847 N N . PHE A 1 107 ? 10.758 -8.984 -30.170 1.00 85.19 107 PHE A N 1
ATOM 848 C CA . PHE A 1 107 ? 11.504 -9.560 -31.283 1.00 85.19 107 PHE A CA 1
ATOM 849 C C . PHE A 1 107 ? 11.234 -8.780 -32.569 1.00 85.19 107 PHE A C 1
ATOM 851 O O . PHE A 1 107 ? 10.117 -8.331 -32.817 1.00 85.19 107 PHE A O 1
ATOM 858 N N . SER A 1 108 ? 12.216 -8.745 -33.470 1.00 80.31 108 SER A N 1
ATOM 859 C CA . SER A 1 108 ? 12.130 -8.043 -34.762 1.00 80.31 108 SER A CA 1
ATOM 860 C C . SER A 1 108 ? 10.990 -8.508 -35.679 1.00 80.31 108 SER A C 1
ATOM 862 O O . SER A 1 108 ? 10.682 -7.841 -36.659 1.00 80.31 108 SER A O 1
ATOM 864 N N . ARG A 1 109 ? 10.369 -9.657 -35.378 1.00 82.56 109 ARG A N 1
ATOM 865 C CA . ARG A 1 109 ? 9.211 -10.211 -36.099 1.00 82.56 109 ARG A CA 1
ATOM 866 C C . ARG A 1 109 ? 7.860 -9.814 -35.482 1.00 82.56 109 ARG A C 1
ATOM 868 O O . ARG A 1 109 ? 6.843 -10.377 -35.867 1.00 82.56 109 ARG A O 1
ATOM 875 N N . GLY A 1 110 ? 7.845 -8.902 -34.506 1.00 74.06 110 GLY A N 1
ATOM 876 C CA . GLY A 1 110 ? 6.627 -8.429 -33.836 1.00 74.06 110 GLY A CA 1
ATOM 877 C C . GLY A 1 110 ? 6.106 -9.341 -32.720 1.00 74.06 110 GLY A C 1
ATOM 878 O O . GLY A 1 110 ? 5.072 -9.049 -32.128 1.00 74.06 110 GLY A O 1
ATOM 879 N N . LEU A 1 111 ? 6.814 -10.429 -32.401 1.00 83.25 111 LEU A N 1
ATOM 880 C CA . LEU A 1 111 ? 6.524 -11.243 -31.220 1.00 83.25 111 LEU A CA 1
ATOM 881 C C . LEU A 1 111 ? 7.003 -10.517 -29.960 1.00 83.25 111 LEU A C 1
ATOM 883 O O . LEU A 1 111 ? 8.070 -9.901 -29.961 1.00 83.25 111 LEU A O 1
ATOM 887 N N . ARG A 1 112 ? 6.233 -10.626 -28.878 1.00 86.38 112 ARG A N 1
ATOM 888 C CA . ARG A 1 112 ? 6.524 -10.002 -27.586 1.00 86.38 112 ARG A CA 1
ATOM 889 C C . ARG A 1 112 ? 6.420 -11.048 -26.480 1.00 86.38 112 ARG A C 1
ATOM 891 O O . ARG A 1 112 ? 5.450 -11.798 -26.437 1.00 86.38 112 ARG A O 1
ATOM 898 N N . LEU A 1 113 ? 7.429 -11.099 -25.616 1.00 87.69 113 LEU A N 1
ATOM 899 C CA . LEU A 1 113 ? 7.407 -11.875 -24.377 1.00 87.69 113 LEU A CA 1
ATOM 900 C C . LEU A 1 113 ? 7.385 -10.910 -23.206 1.00 87.69 113 LEU A C 1
ATOM 902 O O . LEU A 1 113 ? 8.248 -10.038 -23.143 1.00 87.69 113 LEU A O 1
ATOM 906 N N . ASP A 1 114 ? 6.441 -11.107 -22.291 1.00 89.25 114 ASP A N 1
ATOM 907 C CA . ASP A 1 114 ? 6.260 -10.267 -21.114 1.00 89.25 114 ASP A CA 1
ATOM 908 C C . ASP A 1 114 ? 6.254 -11.112 -19.847 1.00 89.25 114 ASP A C 1
ATOM 910 O O . ASP A 1 114 ? 5.588 -12.142 -19.762 1.00 89.25 114 ASP A O 1
ATOM 914 N N . PHE A 1 115 ? 6.972 -10.625 -18.848 1.00 88.25 115 PHE A N 1
ATOM 915 C CA . PHE A 1 115 ? 6.943 -11.089 -17.477 1.00 88.25 115 PHE A CA 1
ATOM 916 C C . PHE A 1 115 ? 6.456 -9.938 -16.604 1.00 88.25 115 PHE A C 1
ATOM 918 O O . PHE A 1 115 ? 7.021 -8.843 -16.638 1.00 88.25 115 PHE A O 1
ATOM 925 N N . TRP A 1 116 ? 5.404 -10.178 -15.830 1.00 89.56 116 TRP A N 1
ATOM 926 C CA . TRP A 1 116 ? 4.812 -9.186 -14.942 1.00 89.56 116 TRP A CA 1
ATOM 927 C C . TRP A 1 116 ? 4.832 -9.701 -13.506 1.00 89.56 116 TRP A C 1
ATOM 929 O O . TRP A 1 116 ? 4.534 -10.867 -13.257 1.00 89.56 116 TRP A O 1
ATOM 939 N N . LEU A 1 117 ? 5.218 -8.824 -12.588 1.00 90.50 117 LEU A N 1
ATOM 940 C CA . LEU A 1 117 ? 5.244 -9.050 -11.154 1.00 90.50 117 LEU A CA 1
ATOM 941 C C . LEU A 1 117 ? 4.490 -7.901 -10.498 1.00 90.50 117 LEU A C 1
ATOM 943 O O . LEU A 1 117 ? 4.789 -6.744 -10.783 1.00 90.50 117 LEU A O 1
ATOM 947 N N . ASP A 1 118 ? 3.573 -8.215 -9.598 1.00 91.19 118 ASP A N 1
ATOM 948 C CA . ASP A 1 118 ? 2.873 -7.226 -8.791 1.00 91.19 118 ASP A CA 1
ATOM 949 C C . ASP A 1 118 ? 2.814 -7.725 -7.354 1.00 91.19 118 ASP A C 1
ATOM 951 O O . ASP A 1 118 ? 2.415 -8.855 -7.088 1.00 91.19 118 ASP A O 1
ATOM 955 N N . ILE A 1 119 ? 3.311 -6.911 -6.433 1.00 89.69 119 ILE A N 1
ATOM 956 C CA . ILE A 1 119 ? 3.358 -7.221 -5.011 1.00 89.69 119 ILE A CA 1
ATOM 957 C C . ILE A 1 119 ? 2.689 -6.062 -4.304 1.00 89.69 119 ILE A C 1
ATOM 959 O O . ILE A 1 119 ? 3.217 -4.950 -4.296 1.00 89.69 119 ILE A O 1
ATOM 963 N N . ASN A 1 120 ? 1.556 -6.333 -3.668 1.00 90.25 120 ASN A N 1
ATOM 964 C CA . ASN A 1 120 ? 0.811 -5.332 -2.928 1.00 90.25 120 ASN A CA 1
ATOM 965 C C . ASN A 1 120 ? 0.824 -5.679 -1.447 1.00 90.25 120 ASN A C 1
ATOM 967 O O . ASN A 1 120 ? 0.512 -6.791 -1.030 1.00 90.25 120 ASN A O 1
ATOM 971 N N . SER A 1 121 ? 1.174 -4.701 -0.631 1.00 90.88 121 SER A N 1
ATOM 972 C CA . SER A 1 121 ? 1.083 -4.779 0.819 1.00 90.88 121 SER A CA 1
ATOM 973 C C . SER A 1 121 ? 0.208 -3.643 1.310 1.00 90.88 121 SER A C 1
ATOM 975 O O . SER A 1 121 ? 0.177 -2.575 0.708 1.00 90.88 121 SER A O 1
ATOM 977 N N . ALA A 1 122 ? -0.525 -3.847 2.391 1.00 90.31 122 ALA A N 1
ATOM 978 C CA . ALA A 1 122 ? -1.290 -2.786 3.013 1.00 90.31 122 ALA A CA 1
ATOM 979 C C . ALA A 1 122 ? -1.155 -2.871 4.524 1.00 90.31 122 ALA A C 1
ATOM 981 O O . ALA A 1 122 ? -1.329 -3.936 5.118 1.00 90.31 122 ALA A O 1
ATOM 982 N N . PHE A 1 123 ? -0.861 -1.729 5.134 1.00 92.88 123 PHE A N 1
ATOM 983 C CA . PHE A 1 123 ? -0.731 -1.595 6.578 1.00 92.88 123 PHE A CA 1
ATOM 984 C C . PHE A 1 123 ? -1.774 -0.623 7.078 1.00 92.88 123 PHE A C 1
ATOM 986 O O . PHE A 1 123 ? -1.915 0.474 6.539 1.00 92.88 123 PHE A O 1
ATOM 993 N N . GLY A 1 124 ? -2.502 -1.011 8.110 1.00 92.19 124 GLY A N 1
ATOM 994 C CA . GLY A 1 124 ? -3.625 -0.226 8.569 1.00 92.19 124 GLY A CA 1
ATOM 995 C C . GLY A 1 124 ? -3.953 -0.406 10.031 1.00 92.19 124 GLY A C 1
ATOM 996 O O . GLY A 1 124 ? -3.369 -1.230 10.732 1.00 92.19 124 GLY A O 1
ATOM 997 N N . THR A 1 125 ? -4.897 0.401 10.481 1.00 93.81 125 THR A N 1
ATOM 998 C CA . THR A 1 125 ? -5.473 0.324 11.815 1.00 93.81 125 THR A CA 1
ATOM 999 C C . THR A 1 125 ? -6.978 0.222 11.673 1.00 93.81 125 THR A C 1
ATOM 1001 O O . THR A 1 125 ? -7.598 1.038 10.999 1.00 93.81 125 THR A O 1
ATOM 1004 N N . TYR A 1 126 ? -7.552 -0.784 12.314 1.00 91.81 126 TYR A N 1
ATOM 1005 C CA . TYR A 1 126 ? -8.982 -0.868 12.544 1.00 91.81 126 TYR A CA 1
ATOM 1006 C C . TYR A 1 126 ? -9.291 -0.289 13.921 1.00 91.81 126 TYR A C 1
ATOM 1008 O O . TYR A 1 126 ? -8.636 -0.657 14.903 1.00 91.81 126 TYR A O 1
ATOM 1016 N N . THR A 1 127 ? -10.302 0.566 13.990 1.00 92.50 127 THR A N 1
ATOM 1017 C CA . THR A 1 127 ? -10.870 1.088 15.232 1.00 92.50 127 THR A CA 1
ATOM 1018 C C . THR A 1 127 ? -12.375 0.850 15.196 1.00 92.50 127 THR A C 1
ATOM 1020 O O . THR A 1 127 ? -13.024 1.240 14.235 1.00 92.50 127 THR A O 1
ATOM 1023 N N . GLY A 1 128 ? -12.956 0.231 16.216 1.00 91.56 128 GLY A N 1
ATOM 1024 C CA . GLY A 1 128 ? -14.399 -0.019 16.263 1.00 91.56 128 GLY A CA 1
ATOM 1025 C C . GLY A 1 128 ? -14.822 -0.723 17.544 1.00 91.56 128 GLY A C 1
ATOM 1026 O O . GLY A 1 128 ? -14.069 -0.733 18.512 1.00 91.56 128 GLY A O 1
ATOM 1027 N N . GLY A 1 129 ? -16.008 -1.326 17.561 1.00 85.94 129 GLY A N 1
ATOM 1028 C CA . GLY A 1 129 ? -16.468 -2.182 18.662 1.00 85.94 129 GLY A CA 1
ATOM 1029 C C . GLY A 1 129 ? -16.130 -3.664 18.452 1.00 85.94 129 GLY A C 1
ATOM 1030 O O . GLY A 1 129 ? -16.078 -4.135 17.315 1.00 85.94 129 GLY A O 1
ATOM 1031 N N . ILE A 1 130 ? -15.918 -4.414 19.538 1.00 82.00 130 ILE A N 1
ATOM 1032 C CA . ILE A 1 130 ? -15.946 -5.886 19.513 1.00 82.00 130 ILE A CA 1
ATOM 1033 C C . ILE A 1 130 ? -17.406 -6.331 19.413 1.00 82.00 130 ILE A C 1
ATOM 1035 O O . ILE A 1 130 ? -18.213 -5.938 20.248 1.00 82.00 130 ILE A O 1
ATOM 1039 N N . LEU A 1 131 ? -17.725 -7.178 18.434 1.00 80.81 131 LEU A N 1
ATOM 1040 C CA . LEU A 1 131 ? -18.989 -7.913 18.401 1.00 80.81 131 LEU A CA 1
ATOM 1041 C C . LEU A 1 131 ? -18.761 -9.296 19.029 1.00 80.81 131 LEU A C 1
ATOM 1043 O O . LEU A 1 131 ? -18.165 -10.168 18.393 1.00 80.81 131 LEU A O 1
ATOM 1047 N N . ASP A 1 132 ? -19.193 -9.485 20.276 1.00 82.81 132 ASP A N 1
ATOM 1048 C CA . ASP A 1 132 ? -19.074 -10.759 21.006 1.00 82.81 132 ASP A CA 1
ATOM 1049 C C . ASP A 1 132 ? -20.448 -11.192 21.532 1.00 82.81 132 ASP A C 1
ATOM 1051 O O . ASP A 1 132 ? -20.805 -10.985 22.690 1.00 82.81 132 ASP A O 1
ATOM 1055 N N . THR A 1 133 ? -21.238 -11.840 20.670 1.00 84.69 133 THR A N 1
ATOM 1056 C CA . THR A 1 133 ? -22.606 -12.282 20.996 1.00 84.69 133 THR A CA 1
ATOM 1057 C C . THR A 1 133 ? -22.667 -13.347 22.099 1.00 84.69 133 THR A C 1
ATOM 1059 O O . THR A 1 133 ? -23.756 -13.673 22.569 1.00 84.69 133 THR A O 1
ATOM 1062 N N . GLY A 1 134 ? -21.527 -13.934 22.482 1.00 87.50 134 GLY A N 1
ATOM 1063 C CA . GLY A 1 134 ? -21.425 -14.933 23.548 1.00 87.50 134 GLY A CA 1
ATOM 1064 C C . GLY A 1 134 ? -21.019 -14.355 24.905 1.00 87.50 134 GLY A C 1
ATOM 1065 O O . GLY A 1 134 ? -21.135 -15.055 25.912 1.00 87.50 134 GLY A O 1
ATOM 1066 N N . ASN A 1 135 ? -20.555 -13.101 24.956 1.00 86.31 135 ASN A N 1
ATOM 1067 C CA . ASN A 1 135 ? -20.097 -12.455 26.181 1.00 86.31 135 ASN A CA 1
ATOM 1068 C C . ASN A 1 135 ? -20.510 -10.974 26.222 1.00 86.31 135 ASN A C 1
ATOM 1070 O O . ASN A 1 135 ? -19.822 -10.099 25.694 1.00 86.31 135 ASN A O 1
ATOM 1074 N N . ALA A 1 136 ? -21.601 -10.699 26.943 1.00 85.38 136 ALA A N 1
ATOM 1075 C CA . ALA A 1 136 ? -22.182 -9.364 27.086 1.00 85.38 136 ALA A CA 1
ATOM 1076 C C . ALA A 1 136 ? -21.247 -8.323 27.732 1.00 85.38 136 ALA A C 1
ATOM 1078 O O . ALA A 1 136 ? -21.491 -7.129 27.594 1.00 85.38 136 ALA A O 1
ATOM 1079 N N . GLU A 1 137 ? -20.190 -8.739 28.437 1.00 85.50 137 GLU A N 1
ATOM 1080 C CA . GLU A 1 137 ? -19.214 -7.803 29.010 1.00 85.50 137 GLU A CA 1
ATOM 1081 C C . GLU A 1 137 ? -18.185 -7.324 27.978 1.00 85.50 137 GLU A C 1
ATOM 1083 O O . GLU A 1 137 ? -17.615 -6.243 28.135 1.00 85.50 137 GLU A O 1
ATOM 1088 N N . ARG A 1 138 ? -17.924 -8.128 26.938 1.00 81.44 138 ARG A N 1
ATOM 1089 C CA . ARG A 1 138 ? -16.975 -7.810 25.857 1.00 81.44 138 ARG A CA 1
ATOM 1090 C C . ARG A 1 138 ? -17.649 -7.157 24.661 1.00 81.44 138 ARG A C 1
ATOM 1092 O O . ARG A 1 138 ? -16.985 -6.413 23.939 1.00 81.44 138 ARG A O 1
ATOM 1099 N N . ASP A 1 139 ? -18.931 -7.431 24.465 1.00 82.75 139 ASP A N 1
ATOM 1100 C CA . ASP A 1 139 ? -19.715 -6.840 23.392 1.00 82.75 139 ASP A CA 1
ATOM 1101 C C . ASP A 1 139 ? -19.754 -5.308 23.509 1.00 82.75 139 ASP A C 1
ATOM 1103 O O . ASP A 1 139 ? -19.984 -4.744 24.581 1.00 82.75 139 ASP A O 1
ATOM 1107 N N . GLY A 1 140 ? -19.461 -4.618 22.409 1.00 78.94 140 GLY A N 1
ATOM 1108 C CA . GLY A 1 140 ? -19.419 -3.157 22.346 1.00 78.94 140 GLY A CA 1
ATOM 1109 C C . GLY A 1 140 ? -18.167 -2.503 22.944 1.00 78.94 140 GLY A C 1
ATOM 1110 O O . GLY A 1 140 ? -18.055 -1.276 22.902 1.00 78.94 140 GLY A O 1
ATOM 1111 N N . GLN A 1 141 ? -17.199 -3.268 23.464 1.00 85.56 141 GLN A N 1
ATOM 1112 C CA . GLN A 1 141 ? -15.932 -2.685 23.915 1.00 85.56 141 GLN A CA 1
ATOM 1113 C C . GLN A 1 141 ? -15.144 -2.100 22.740 1.00 85.56 141 GLN A C 1
ATOM 1115 O O . GLN A 1 141 ? -15.062 -2.704 21.671 1.00 85.56 141 GLN A O 1
ATOM 1120 N N . ALA A 1 142 ? -14.520 -0.940 22.956 1.00 86.69 142 ALA A N 1
ATOM 1121 C CA . ALA A 1 142 ? -13.669 -0.314 21.954 1.00 86.69 142 ALA A CA 1
ATOM 1122 C C . ALA A 1 142 ? -12.439 -1.189 21.665 1.00 86.69 142 ALA A C 1
ATOM 1124 O O . ALA A 1 142 ? -11.661 -1.528 2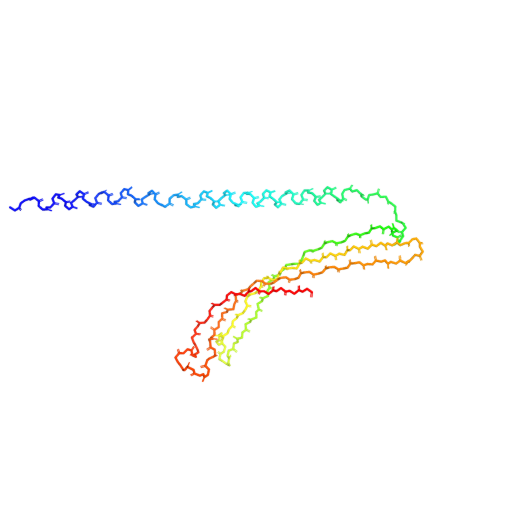2.560 1.00 86.69 142 ALA A O 1
ATOM 1125 N N . LEU A 1 143 ? -12.247 -1.514 20.394 1.00 89.38 143 LEU A N 1
ATOM 1126 C CA . LEU A 1 143 ? -11.130 -2.267 19.858 1.00 89.38 143 LEU A CA 1
ATOM 1127 C C . LEU A 1 143 ? -10.331 -1.377 18.917 1.00 89.38 143 LEU A C 1
ATOM 1129 O O . LEU A 1 143 ? -10.877 -0.766 18.001 1.00 89.38 143 LEU A O 1
ATOM 1133 N N . LYS A 1 144 ? -9.014 -1.376 19.106 1.00 91.88 144 LYS A N 1
ATOM 1134 C CA . LYS A 1 144 ? -8.063 -0.844 18.138 1.00 91.88 144 LYS A CA 1
ATOM 1135 C C . LYS A 1 144 ? -7.053 -1.930 17.811 1.00 91.88 144 LYS A C 1
ATOM 1137 O O . LYS A 1 144 ? -6.375 -2.415 18.715 1.00 91.88 144 LYS A O 1
ATOM 1142 N N . THR A 1 145 ? -6.956 -2.318 16.545 1.00 91.75 145 THR A N 1
ATOM 1143 C CA . THR A 1 145 ? -6.020 -3.357 16.106 1.00 91.75 145 THR A CA 1
ATOM 1144 C C . THR A 1 145 ? -5.261 -2.929 14.861 1.00 91.75 145 THR A C 1
ATOM 1146 O O . THR A 1 145 ? -5.823 -2.335 13.942 1.00 91.75 145 THR A O 1
ATOM 1149 N N . SER A 1 146 ? -3.966 -3.228 14.836 1.00 92.31 146 SER A N 1
ATOM 1150 C CA . SER A 1 146 ? -3.136 -3.030 13.653 1.00 92.31 146 SER A CA 1
ATOM 1151 C C . SER A 1 146 ? -3.297 -4.221 12.720 1.00 92.31 146 SER A C 1
ATOM 1153 O O . SER A 1 146 ? -3.283 -5.371 13.157 1.00 92.31 146 SER A O 1
ATOM 1155 N N . MET A 1 147 ? -3.411 -3.949 11.428 1.00 89.75 147 MET A N 1
ATOM 1156 C CA . MET A 1 147 ? -3.564 -4.961 10.393 1.00 89.75 147 MET A CA 1
ATOM 1157 C C . MET A 1 147 ? -2.462 -4.806 9.355 1.00 89.75 147 MET A C 1
ATOM 1159 O O . MET A 1 147 ? -2.105 -3.696 8.962 1.00 89.75 147 MET A O 1
ATOM 1163 N N . ALA A 1 148 ? -1.932 -5.936 8.910 1.00 87.69 148 ALA A N 1
ATOM 1164 C CA . ALA A 1 148 ? -1.026 -6.021 7.780 1.00 87.69 148 ALA A CA 1
ATOM 1165 C C . ALA A 1 148 ? -1.577 -7.087 6.839 1.00 87.69 148 ALA A C 1
ATOM 1167 O O . ALA A 1 148 ? -1.869 -8.201 7.276 1.00 87.69 148 ALA A O 1
ATOM 1168 N N . ASN A 1 149 ? -1.747 -6.737 5.570 1.00 85.62 149 ASN A N 1
ATOM 1169 C CA . ASN A 1 149 ? -2.189 -7.665 4.541 1.00 85.62 149 ASN A CA 1
ATOM 1170 C C . ASN A 1 149 ? -1.229 -7.619 3.351 1.00 85.62 149 ASN A C 1
ATOM 1172 O O . ASN A 1 149 ? -0.646 -6.573 3.061 1.00 85.62 149 ASN A O 1
ATOM 1176 N N . MET A 1 150 ? -1.045 -8.754 2.687 1.00 81.19 150 MET A N 1
ATOM 1177 C CA . MET A 1 150 ? -0.166 -8.898 1.534 1.00 81.19 150 MET A CA 1
ATOM 1178 C C . MET A 1 150 ? -0.883 -9.723 0.468 1.00 81.19 150 MET A C 1
ATOM 1180 O O . MET A 1 150 ? -1.384 -10.807 0.757 1.00 81.19 150 MET A O 1
ATOM 1184 N N . PHE A 1 151 ? -0.913 -9.199 -0.752 1.00 77.94 151 PHE A N 1
ATOM 1185 C CA . PHE A 1 151 ? -1.552 -9.797 -1.918 1.00 77.94 151 PHE A CA 1
ATOM 1186 C C . PHE A 1 151 ? -0.526 -9.890 -3.056 1.00 77.94 151 PHE A C 1
ATOM 1188 O O . PHE A 1 151 ? 0.299 -8.985 -3.224 1.00 77.94 151 PHE A O 1
ATOM 1195 N N . PHE A 1 152 ? -0.571 -10.990 -3.803 1.00 72.00 152 PHE A N 1
ATOM 1196 C CA . PHE A 1 152 ? 0.335 -11.340 -4.900 1.00 72.00 152 PHE A CA 1
ATOM 1197 C C . PHE A 1 152 ? -0.455 -11.851 -6.104 1.00 72.00 152 PHE A C 1
ATOM 1199 O O . PHE A 1 152 ? -1.575 -12.371 -5.885 1.00 72.00 152 PHE A O 1
#

Sequence (152 aa):
MKNKWIKNMWMRNMQIGTIDKLAQKPTQNLAKTCAKIFLLLATFCALHTALHAQSTQESPIIKNGFYKAIGVTTGYYYYGEVDRRGNEVMHLDMNPLGIYGNLGYVFSRGLRLDFWLDINSAFGTYTGGILDTGNAERDGQALKTSMANMFF

Foldseek 3Di:
DPPPPVVVVVVVVVVVVPVVVVPPPPVVVVVVVVVVVVVVVVVVVVVVVVVVPPDPDDDPVDDAFKDKDKDKDWDWDKDWDADPVRHTAKMKIKIKIKIKMKIKGAHPVRDIDIDIDMKMKMKIKIWHADCDPPDPVRGRDIDIDIDIDIDD

Radius 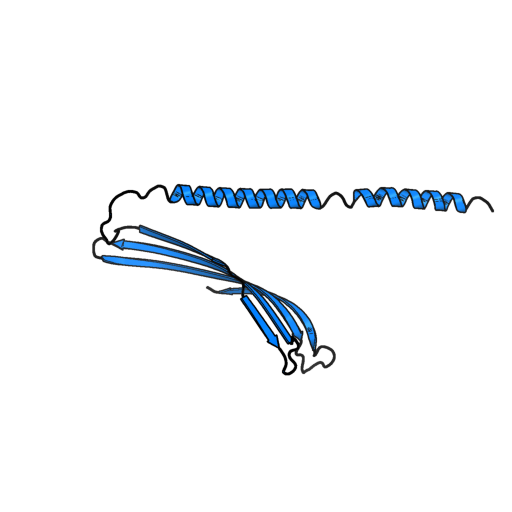of gyration: 29.79 Å; chains: 1; bounding box: 50×33×105 Å

Secondary structure (DSSP, 8-state):
--SHHHHHHHHHHHHHHHHTTTSSSSHHHHHHHHHHHHHHHHHHHHHHHHHHS---S---SS--EEEEEEEEEE--EEEEEE-TTS-EEEEEEEEEEEEEEEEEEE-TTS-EEEEEEEEEEEEEEEEEE---TT-TTTTT-EEEEEEEEEE-

pLDDT: mean 76.81, std 15.43, range [45.47, 94.81]